Protein AF-A0A3L8D3J2-F1 (afdb_monomer_lite)

pLDDT: mean 70.6, std 18.74, range [39.0, 93.62]

Secondary structure (DSSP, 8-state):
-PPP-------------------------PPPTT-STT-EEEEHHHHHHHHT-------SS--TTTSPPEEEEEETTEEEEEEEEEETTEEEEEEEEEEEE--GGGGGGEEEEEEEEEEE-SS-EEEEEE--TT------------

Foldseek 3Di:
DDDDDDDDDDDDDPPPPPDPPPPVPPVPPPPPPQLDQFWKKFQLVLVVQLVPDDPPPDDDDPPLSNPTWMWGRNDDWKTWTWGWDDDPNATKTKTDPDIDTDDPVCCVSIDTWDWAWPDDDPVMTIIHTPDDVPPPDDPPPDDDDD

Radius of gyration: 27.41 Å; chains: 1; bounding box: 62×74×66 Å

Organism: Ooceraea biroi (NCBI:txid2015173)

Sequence (146 aa):
MKKIKDYSDEDDYEVDDPEEVERDEEEWTPPEAGTESGSFVLAKADLVSSKNKTPSKGKSDVEASSYPTLWRIDGKALLQKFLPFEKDGKVLYKSTTTYSGWQLSNKDNYLAVQVTFKVQSRQETIVELHFDPTQQQEVVKEEKED

Structure (mmCIF, N/CA/C/O backbone):
data_AF-A0A3L8D3J2-F1
#
_entry.id   AF-A0A3L8D3J2-F1
#
loop_
_atom_site.group_PDB
_atom_site.id
_atom_site.type_symbol
_atom_site.label_atom_id
_atom_site.label_alt_id
_atom_site.label_comp_id
_atom_site.label_asym_id
_atom_site.label_entity_id
_atom_site.label_seq_id
_atom_site.pdbx_PDB_ins_code
_atom_site.Cartn_x
_atom_site.Cartn_y
_atom_site.Cartn_z
_atom_site.occupancy
_atom_site.B_iso_or_equiv
_atom_site.auth_seq_id
_atom_site.auth_comp_id
_atom_site.auth_asym_id
_atom_site.auth_atom_id
_atom_site.pdbx_PDB_model_num
ATOM 1 N N . MET A 1 1 ? 47.354 52.948 -31.923 1.00 45.44 1 MET A N 1
ATOM 2 C CA . MET A 1 1 ? 46.048 52.347 -32.271 1.00 45.44 1 MET A CA 1
ATOM 3 C C . MET A 1 1 ? 46.211 51.721 -33.651 1.00 45.44 1 MET A C 1
ATOM 5 O O . MET A 1 1 ? 46.441 52.460 -34.600 1.00 45.44 1 MET A O 1
ATOM 9 N N . LYS A 1 2 ? 46.298 50.387 -33.746 1.00 47.22 2 LYS A N 1
ATOM 10 C CA . LYS A 1 2 ? 46.600 49.666 -34.998 1.00 47.22 2 LYS A CA 1
ATOM 11 C C . LYS A 1 2 ? 45.317 49.098 -35.615 1.00 47.22 2 LYS A C 1
ATOM 13 O O . LYS A 1 2 ? 44.369 48.786 -34.909 1.00 47.22 2 LYS A O 1
ATOM 18 N N . LYS A 1 3 ? 45.344 49.100 -36.945 1.00 46.84 3 LYS A N 1
ATOM 19 C CA . LYS A 1 3 ? 44.284 48.999 -37.954 1.00 46.84 3 LYS A CA 1
ATOM 20 C C . LYS A 1 3 ? 43.576 47.632 -37.966 1.00 46.84 3 LYS A C 1
ATOM 22 O O . LYS A 1 3 ? 44.235 46.613 -37.799 1.00 46.84 3 LYS A O 1
ATOM 27 N N . ILE A 1 4 ? 42.272 47.667 -38.249 1.00 55.88 4 ILE A N 1
ATOM 28 C CA . ILE A 1 4 ? 41.426 46.552 -38.709 1.00 55.88 4 ILE A CA 1
ATOM 29 C C . ILE A 1 4 ? 42.077 45.820 -39.892 1.00 55.88 4 ILE A C 1
ATOM 31 O O . ILE A 1 4 ? 42.654 46.475 -40.769 1.00 55.88 4 ILE A O 1
ATOM 35 N N . LYS A 1 5 ? 41.964 44.488 -39.917 1.00 51.16 5 LYS A N 1
ATOM 36 C CA . LYS A 1 5 ? 42.222 43.678 -41.106 1.00 51.16 5 LYS A CA 1
ATOM 37 C C . LYS A 1 5 ? 41.258 42.494 -41.162 1.00 51.16 5 LYS A C 1
ATOM 39 O O . LYS A 1 5 ? 41.048 41.832 -40.151 1.00 51.16 5 LYS A O 1
ATOM 44 N N . ASP A 1 6 ? 40.667 42.381 -42.344 1.00 52.34 6 ASP A N 1
ATOM 45 C CA . ASP A 1 6 ? 39.618 41.497 -42.837 1.00 52.34 6 ASP A CA 1
ATOM 46 C C . ASP A 1 6 ? 39.616 40.056 -42.325 1.00 52.34 6 ASP A C 1
ATOM 48 O O . ASP A 1 6 ? 40.652 39.405 -42.206 1.00 52.34 6 ASP A O 1
ATOM 52 N N . TYR A 1 7 ? 38.382 39.588 -42.125 1.00 51.00 7 TYR A N 1
ATOM 53 C CA . TYR A 1 7 ? 37.960 38.194 -42.141 1.00 51.00 7 TYR A CA 1
ATOM 54 C C . TYR A 1 7 ? 38.245 37.597 -43.530 1.00 51.00 7 TYR A C 1
ATOM 56 O O . TYR A 1 7 ? 37.646 38.034 -44.512 1.00 51.00 7 TYR A O 1
ATOM 64 N N . SER A 1 8 ? 39.134 36.607 -43.602 1.00 54.12 8 SER A N 1
ATOM 65 C CA . SER A 1 8 ? 39.196 35.664 -44.722 1.00 54.12 8 SER A CA 1
ATOM 66 C C . SER A 1 8 ? 38.513 34.374 -44.281 1.00 54.12 8 SER A C 1
ATOM 68 O O . SER A 1 8 ? 38.950 33.732 -43.332 1.00 54.12 8 SER A O 1
ATOM 70 N N . ASP A 1 9 ? 37.407 34.099 -44.962 1.00 55.78 9 ASP A N 1
ATOM 71 C CA . ASP A 1 9 ? 36.592 32.888 -44.983 1.00 55.78 9 ASP A CA 1
ATOM 72 C C . ASP A 1 9 ? 37.365 31.776 -45.701 1.00 55.78 9 ASP A C 1
ATOM 74 O O . ASP A 1 9 ? 37.483 31.832 -46.918 1.00 55.78 9 ASP A O 1
ATOM 78 N N . GLU A 1 10 ? 37.946 30.834 -44.955 1.00 55.84 10 GLU A N 1
ATOM 79 C CA . GLU A 1 10 ? 38.426 29.535 -45.454 1.00 55.84 10 GLU A CA 1
ATOM 80 C C . GLU A 1 10 ? 38.427 28.541 -44.279 1.00 55.84 10 GLU A C 1
ATOM 82 O O . GLU A 1 10 ? 39.477 28.223 -43.727 1.00 55.84 10 GLU A O 1
ATOM 87 N N . ASP A 1 11 ? 37.247 28.074 -43.868 1.00 47.59 11 ASP A N 1
ATOM 88 C CA . ASP A 1 11 ? 37.129 26.871 -43.039 1.00 47.59 11 ASP A CA 1
ATOM 89 C C . ASP A 1 11 ? 36.419 25.798 -43.871 1.00 47.59 11 ASP A C 1
ATOM 91 O O . ASP A 1 11 ? 35.199 25.787 -44.034 1.00 47.59 11 ASP A O 1
ATOM 95 N N . ASP A 1 12 ? 37.254 24.947 -44.457 1.00 52.97 12 ASP A N 1
ATOM 96 C CA . ASP A 1 12 ? 36.942 23.681 -45.107 1.00 52.97 12 ASP A CA 1
ATOM 97 C C . ASP A 1 12 ? 36.260 22.757 -44.084 1.00 52.97 12 ASP A C 1
ATOM 99 O O . ASP A 1 12 ? 36.894 22.205 -43.185 1.00 52.97 12 ASP A O 1
ATOM 103 N N . TYR A 1 13 ? 34.934 22.656 -44.155 1.00 49.19 13 TYR A N 1
ATOM 104 C CA . TYR A 1 13 ? 34.170 21.708 -43.351 1.00 49.19 13 TYR A CA 1
ATOM 105 C C . TYR A 1 13 ? 34.235 20.334 -44.019 1.00 49.19 13 TYR A C 1
ATOM 107 O O . TYR A 1 13 ? 33.361 19.970 -44.810 1.00 49.19 13 TYR A O 1
ATOM 115 N N . GLU A 1 14 ? 35.257 19.550 -43.669 1.00 56.81 14 GLU A N 1
ATOM 116 C CA . GLU A 1 14 ? 35.135 18.094 -43.716 1.00 56.81 14 GLU A CA 1
ATOM 117 C C . GLU A 1 14 ? 33.931 17.710 -42.843 1.00 56.81 14 GLU A C 1
ATOM 119 O O . GLU A 1 14 ? 33.949 17.827 -41.616 1.00 56.81 14 GLU A O 1
ATOM 124 N N . VAL A 1 15 ? 32.839 17.309 -43.498 1.00 54.72 15 VAL A N 1
ATOM 125 C CA . VAL A 1 15 ? 31.734 16.605 -42.850 1.00 54.72 15 VAL A CA 1
ATOM 126 C C . VAL A 1 15 ? 32.283 15.235 -42.475 1.00 54.72 15 VAL A C 1
ATOM 128 O O . VAL A 1 15 ? 32.277 14.314 -43.289 1.00 54.72 15 VAL A O 1
ATOM 131 N N . ASP A 1 16 ? 32.817 15.146 -41.260 1.00 53.41 16 ASP A N 1
ATOM 132 C CA . ASP A 1 16 ? 33.047 13.884 -40.571 1.00 53.41 16 ASP A CA 1
ATOM 133 C C . ASP A 1 16 ? 31.686 13.178 -40.518 1.00 53.41 16 ASP A C 1
ATOM 135 O O . ASP A 1 16 ? 30.737 13.674 -39.902 1.00 53.41 16 ASP A O 1
ATOM 139 N N . ASP A 1 17 ? 31.568 12.108 -41.305 1.00 55.75 17 ASP A N 1
ATOM 140 C CA . ASP A 1 17 ? 30.437 11.189 -41.320 1.00 55.75 17 ASP A CA 1
ATOM 141 C C . ASP A 1 17 ? 30.132 10.829 -39.864 1.00 55.75 17 ASP A C 1
ATOM 143 O O . ASP A 1 17 ? 30.979 10.206 -39.216 1.00 55.75 17 ASP A O 1
ATOM 147 N N . PRO A 1 18 ? 29.001 11.277 -39.284 1.00 55.09 18 PRO A N 1
ATOM 148 C CA . PRO A 1 18 ? 28.685 10.869 -37.937 1.00 55.09 18 PRO A CA 1
ATOM 149 C C . PRO A 1 18 ? 28.411 9.374 -38.022 1.00 55.09 18 PRO A C 1
ATOM 151 O O . PRO A 1 18 ? 27.348 8.991 -38.514 1.00 55.09 18 PRO A O 1
ATOM 154 N N . GLU A 1 19 ? 29.382 8.564 -37.570 1.00 51.00 19 GLU A N 1
ATOM 155 C CA . GLU A 1 19 ? 29.204 7.135 -37.312 1.00 51.00 19 GLU A CA 1
ATOM 156 C C . GLU A 1 19 ? 27.793 6.966 -36.771 1.00 51.00 19 GLU A C 1
ATOM 158 O O . GLU A 1 19 ? 27.431 7.639 -35.796 1.00 51.00 19 GLU A O 1
ATOM 163 N N . GLU A 1 20 ? 26.993 6.150 -37.464 1.00 54.12 20 GLU A N 1
ATOM 164 C CA . GLU A 1 20 ? 25.649 5.793 -37.046 1.00 54.12 20 GLU A CA 1
ATOM 165 C C . GLU A 1 20 ? 25.713 5.450 -35.564 1.00 54.12 20 GLU A C 1
ATOM 167 O O . GLU A 1 20 ? 26.156 4.374 -35.161 1.00 54.12 20 GLU A O 1
ATOM 172 N N . VAL A 1 21 ? 25.296 6.403 -34.732 1.00 51.41 21 VAL A N 1
ATOM 173 C CA . VAL A 1 21 ? 24.921 6.106 -33.371 1.00 51.41 21 VAL A CA 1
ATOM 174 C C . VAL A 1 21 ? 23.749 5.164 -33.555 1.00 51.41 21 VAL A C 1
ATOM 176 O O . VAL A 1 21 ? 22.644 5.605 -33.880 1.00 51.41 21 VAL A O 1
ATOM 179 N N . GLU A 1 22 ? 24.019 3.860 -33.445 1.00 51.53 22 GLU A N 1
ATOM 180 C CA . GLU A 1 22 ? 23.021 2.845 -33.154 1.00 51.53 22 GLU A CA 1
ATOM 181 C C . GLU A 1 22 ? 22.368 3.320 -31.865 1.00 51.53 22 GLU A C 1
ATOM 183 O O . GLU A 1 22 ? 22.798 3.036 -30.752 1.00 51.53 22 GLU A O 1
ATOM 188 N N . ARG A 1 23 ? 21.391 4.205 -32.042 1.00 48.34 23 ARG A N 1
ATOM 189 C CA . ARG A 1 23 ? 20.478 4.652 -31.025 1.00 48.34 23 ARG A CA 1
ATOM 190 C C . ARG A 1 23 ? 19.826 3.357 -30.628 1.00 48.34 23 ARG A C 1
ATOM 192 O O . ARG A 1 23 ? 18.984 2.879 -31.383 1.00 48.34 23 ARG A O 1
ATOM 199 N N . ASP A 1 24 ? 20.267 2.795 -29.508 1.00 53.84 24 ASP A N 1
ATOM 200 C CA . ASP A 1 24 ? 19.554 1.738 -28.829 1.00 53.84 24 ASP A CA 1
ATOM 201 C C . ASP A 1 24 ? 18.102 2.201 -28.819 1.00 53.84 24 ASP A C 1
ATOM 203 O O . ASP A 1 24 ? 17.736 3.177 -28.151 1.00 53.84 24 ASP A O 1
ATOM 207 N N . GLU A 1 25 ? 17.300 1.606 -29.698 1.00 53.81 25 GLU A N 1
ATOM 208 C CA . GLU A 1 25 ? 15.871 1.780 -29.701 1.00 53.81 25 GLU A CA 1
ATOM 209 C C . GLU A 1 25 ? 15.468 1.116 -28.393 1.00 53.81 25 GLU A C 1
ATOM 211 O O . GLU A 1 25 ? 15.227 -0.088 -28.346 1.00 53.81 25 GLU A O 1
ATOM 216 N N . GLU A 1 26 ? 15.521 1.873 -27.289 1.00 56.25 26 GLU A N 1
ATOM 217 C CA . GLU A 1 26 ? 14.847 1.532 -26.048 1.00 56.25 26 GLU A CA 1
ATOM 218 C C . GLU A 1 26 ? 13.384 1.421 -26.450 1.00 56.25 26 GLU A C 1
ATOM 220 O O . GLU A 1 26 ? 12.636 2.402 -26.468 1.00 56.25 26 GLU A O 1
ATOM 225 N N . GLU A 1 27 ? 13.037 0.211 -26.888 1.00 51.41 27 GLU A N 1
ATOM 226 C CA . GLU A 1 27 ? 11.717 -0.254 -27.225 1.00 51.41 27 GLU A CA 1
ATOM 227 C C . GLU A 1 27 ? 10.868 0.158 -26.040 1.00 51.41 27 GLU A C 1
ATOM 229 O O . GLU A 1 27 ? 10.979 -0.396 -24.943 1.00 51.41 27 GLU A O 1
ATOM 234 N N . TRP A 1 28 ? 10.115 1.243 -26.223 1.00 59.50 28 TRP A N 1
ATOM 235 C CA . TRP A 1 28 ? 9.250 1.775 -25.195 1.00 59.50 28 TRP A CA 1
ATOM 236 C C . TRP A 1 28 ? 8.122 0.766 -25.046 1.00 59.50 28 TRP A C 1
ATOM 238 O O . TRP A 1 28 ? 7.057 0.890 -25.648 1.00 59.50 28 TRP A O 1
ATOM 248 N N . THR A 1 29 ? 8.383 -0.300 -24.294 1.00 50.22 29 THR A N 1
ATOM 249 C CA . THR A 1 29 ? 7.361 -1.245 -23.894 1.00 50.22 29 THR A CA 1
ATOM 250 C C . THR A 1 29 ? 6.434 -0.447 -22.991 1.00 50.22 29 THR A C 1
ATOM 252 O O . THR A 1 29 ? 6.898 0.034 -21.945 1.00 50.22 29 THR A O 1
ATOM 255 N N . PRO A 1 30 ? 5.165 -0.234 -23.378 1.00 51.66 30 PRO A N 1
ATOM 256 C CA . PRO A 1 30 ? 4.238 0.495 -22.535 1.00 51.66 30 PRO A CA 1
ATOM 257 C C . PRO A 1 30 ? 4.248 -0.170 -21.155 1.00 51.66 30 PRO A C 1
ATOM 259 O O . PRO A 1 30 ? 4.179 -1.403 -21.084 1.00 51.66 30 PRO A O 1
ATOM 262 N N . PRO A 1 31 ? 4.396 0.604 -20.064 1.00 54.12 31 PRO A N 1
ATOM 263 C CA . PRO A 1 31 ? 4.393 0.030 -18.732 1.00 54.12 31 PRO A CA 1
ATOM 264 C C . PRO A 1 31 ? 3.092 -0.749 -18.587 1.00 54.12 31 PRO A C 1
ATOM 266 O O . PRO A 1 31 ? 2.012 -0.189 -18.775 1.00 54.12 31 PRO A O 1
ATOM 269 N N . GLU A 1 32 ? 3.189 -2.053 -18.320 1.00 56.50 32 GLU A N 1
ATOM 270 C CA . GLU A 1 32 ? 1.994 -2.862 -18.126 1.00 56.50 32 GLU A CA 1
ATOM 271 C C . GLU A 1 32 ? 1.118 -2.193 -17.059 1.00 56.50 32 GLU A C 1
ATOM 273 O O . GLU A 1 32 ? 1.555 -1.994 -15.913 1.00 56.50 32 GLU A O 1
ATOM 278 N N . ALA A 1 33 ? -0.107 -1.847 -17.462 1.00 56.62 33 ALA A N 1
ATOM 279 C CA . ALA A 1 33 ? -1.090 -1.180 -16.624 1.00 56.62 33 ALA A CA 1
ATOM 280 C C . ALA A 1 33 ? -1.216 -1.914 -15.278 1.00 56.62 33 ALA A C 1
ATOM 282 O O . ALA A 1 33 ? -1.35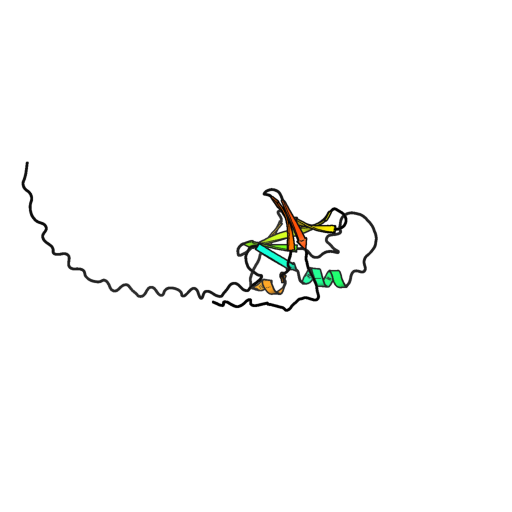8 -3.139 -15.230 1.00 56.62 33 ALA A O 1
ATOM 283 N N . GLY A 1 34 ? -1.099 -1.174 -14.173 1.00 60.84 34 GLY A N 1
ATOM 284 C CA . GLY A 1 34 ? -1.158 -1.731 -12.815 1.00 60.84 34 GLY A CA 1
ATOM 285 C C . GLY A 1 34 ? 0.180 -2.176 -12.214 1.00 60.84 34 GLY A C 1
ATOM 286 O O . GLY A 1 34 ? 0.196 -2.710 -11.105 1.00 60.84 34 GLY A O 1
ATOM 287 N N . THR A 1 35 ? 1.306 -1.944 -12.901 1.00 66.19 35 THR A N 1
ATOM 288 C CA . THR A 1 35 ? 2.663 -2.097 -12.324 1.00 66.19 35 THR A CA 1
ATOM 289 C C . THR A 1 35 ? 3.511 -0.838 -12.336 1.00 66.19 35 THR A C 1
ATOM 291 O O . THR A 1 35 ? 4.715 -0.862 -12.084 1.00 66.19 35 THR A O 1
ATOM 294 N N . GLU A 1 36 ? 2.851 0.282 -12.576 1.00 77.94 36 GLU A N 1
ATOM 295 C CA . GLU A 1 36 ? 3.425 1.606 -12.442 1.00 77.94 36 GLU A CA 1
ATOM 296 C C . GLU A 1 36 ? 3.679 1.979 -10.976 1.00 77.94 36 GLU A C 1
ATOM 298 O O . GLU A 1 36 ? 2.982 1.551 -10.048 1.00 77.94 36 GLU A O 1
ATOM 303 N N . SER A 1 37 ? 4.691 2.824 -10.780 1.00 81.81 37 SER A N 1
ATOM 304 C CA . SER A 1 37 ? 4.986 3.433 -9.488 1.00 81.81 37 SER A CA 1
ATOM 305 C C . SER A 1 37 ? 3.751 4.154 -8.948 1.00 81.81 37 SER A C 1
ATOM 307 O O . SER A 1 37 ? 3.170 4.999 -9.617 1.00 81.81 37 SER A O 1
ATOM 309 N N . GLY A 1 38 ? 3.365 3.841 -7.717 1.00 85.62 38 GLY A N 1
ATOM 310 C CA . GLY A 1 38 ? 2.152 4.320 -7.063 1.00 85.62 38 GLY A CA 1
ATOM 311 C C . GLY A 1 38 ? 1.036 3.279 -6.993 1.00 85.62 38 GLY A C 1
ATOM 312 O O . GLY A 1 38 ? 0.154 3.434 -6.148 1.00 85.62 38 GLY A O 1
ATOM 313 N N . SER A 1 39 ? 1.101 2.209 -7.792 1.00 89.44 39 SER A N 1
ATOM 314 C CA . SER A 1 39 ? 0.120 1.118 -7.752 1.00 89.44 39 SER A CA 1
ATOM 315 C C . SER A 1 39 ? 0.232 0.283 -6.481 1.00 89.44 39 SER A C 1
ATOM 317 O O . SER A 1 39 ? 1.304 0.160 -5.879 1.00 89.44 39 SER A O 1
ATOM 319 N N . PHE A 1 40 ? -0.886 -0.321 -6.086 1.00 91.00 40 PHE A N 1
ATOM 320 C CA . PHE A 1 40 ? -0.965 -1.209 -4.934 1.00 91.00 40 PHE A CA 1
ATOM 321 C C . PHE A 1 40 ? -1.170 -2.645 -5.384 1.00 91.00 40 PHE A C 1
ATOM 323 O O . PHE A 1 40 ? -1.903 -2.918 -6.333 1.00 91.00 40 PHE A O 1
ATOM 330 N N . VAL A 1 41 ? -0.525 -3.569 -4.682 1.00 90.50 41 VAL A N 1
ATOM 331 C CA . VAL A 1 41 ? -0.570 -4.992 -4.981 1.00 90.50 41 VAL A CA 1
ATOM 332 C C . VAL A 1 41 ? -0.699 -5.829 -3.708 1.00 90.50 41 VAL A C 1
ATOM 334 O O . VAL A 1 41 ? -0.193 -5.464 -2.646 1.00 90.50 41 VAL A O 1
ATOM 337 N N . LEU A 1 42 ? -1.358 -6.978 -3.813 1.00 89.94 42 LEU A N 1
ATOM 338 C CA . LEU A 1 42 ? -1.407 -8.014 -2.780 1.00 89.94 42 LEU A CA 1
ATOM 339 C C . LEU A 1 42 ? -0.542 -9.197 -3.193 1.00 89.94 42 LEU A C 1
ATOM 341 O O . LEU A 1 42 ? -0.528 -9.570 -4.364 1.00 89.94 42 LEU A O 1
ATOM 345 N N . ALA A 1 43 ? 0.132 -9.837 -2.241 1.00 87.62 43 ALA A N 1
ATOM 346 C CA . ALA A 1 43 ? 0.784 -11.110 -2.517 1.00 87.62 43 ALA A CA 1
ATOM 347 C C . ALA A 1 43 ? -0.279 -12.209 -2.691 1.00 87.62 43 ALA A C 1
ATOM 349 O O . ALA A 1 43 ? -1.086 -12.457 -1.790 1.00 87.62 43 ALA A O 1
ATOM 350 N N . LYS A 1 44 ? -0.267 -12.914 -3.829 1.00 84.50 44 LYS A N 1
ATOM 351 C CA . LYS A 1 44 ? -1.182 -14.040 -4.089 1.00 84.50 44 LYS A CA 1
ATOM 352 C C . LYS A 1 44 ? -1.040 -15.137 -3.020 1.00 84.50 44 LYS A C 1
ATOM 354 O O . LYS A 1 44 ? -2.034 -15.753 -2.648 1.00 84.50 44 LYS A O 1
ATOM 359 N N . ALA A 1 45 ? 0.160 -15.329 -2.466 1.00 82.00 45 ALA A N 1
ATOM 360 C CA . ALA A 1 45 ? 0.420 -16.280 -1.380 1.00 82.00 45 ALA A CA 1
ATOM 361 C C . ALA A 1 45 ? -0.385 -15.988 -0.094 1.00 82.00 45 ALA A C 1
ATOM 363 O O . ALA A 1 45 ? -0.876 -16.917 0.554 1.00 82.00 45 ALA A O 1
ATOM 364 N N . ASP A 1 46 ? -0.574 -14.708 0.250 1.00 77.75 46 ASP A N 1
ATOM 365 C CA . ASP A 1 46 ? -1.374 -14.303 1.413 1.00 77.75 46 ASP A CA 1
ATOM 366 C C . ASP A 1 46 ? -2.875 -14.556 1.173 1.00 77.75 46 ASP A C 1
ATOM 368 O O . ASP A 1 46 ? -3.585 -15.042 2.052 1.00 77.75 46 ASP A O 1
ATOM 372 N N . LEU A 1 47 ? -3.357 -14.316 -0.052 1.00 75.50 47 LEU A N 1
ATOM 373 C CA . LEU A 1 47 ? -4.760 -14.530 -0.437 1.00 75.50 47 LEU A CA 1
ATOM 374 C C . LEU A 1 47 ? -5.191 -16.005 -0.359 1.00 75.50 47 LEU A C 1
ATOM 376 O O . LEU A 1 47 ? -6.329 -16.301 0.012 1.00 75.50 47 LEU A O 1
ATOM 380 N N . VAL A 1 48 ? -4.295 -16.937 -0.698 1.00 66.31 48 VAL A N 1
ATOM 381 C CA . VAL A 1 48 ? -4.563 -18.384 -0.601 1.00 66.31 48 VAL A CA 1
ATOM 382 C C . VAL A 1 48 ? -4.670 -18.824 0.861 1.00 66.31 48 VAL A C 1
ATOM 384 O O . VAL A 1 48 ? -5.522 -19.647 1.195 1.00 66.31 48 VAL A O 1
ATOM 387 N N . SER A 1 49 ? -3.865 -18.233 1.747 1.00 59.78 49 SER A N 1
ATOM 388 C CA . SER A 1 49 ? -3.891 -18.540 3.181 1.00 59.78 49 SER A CA 1
ATOM 389 C C . SER A 1 49 ? -5.176 -18.045 3.856 1.00 59.78 49 SER A C 1
ATOM 391 O O . SER A 1 49 ? -5.754 -18.764 4.675 1.00 59.78 49 SER A O 1
ATOM 393 N N . SER A 1 50 ? -5.687 -16.871 3.465 1.00 54.84 50 SER A N 1
ATOM 394 C CA . SER A 1 50 ? -6.933 -16.315 4.016 1.00 54.84 50 SER A CA 1
ATOM 395 C C . SER A 1 50 ? -8.194 -17.109 3.642 1.00 54.84 50 SER A C 1
ATOM 397 O O . SER A 1 50 ? -9.140 -17.125 4.425 1.00 54.84 50 SER A O 1
ATOM 399 N N . LYS A 1 51 ? -8.239 -17.814 2.497 1.00 55.91 51 LYS A N 1
ATOM 400 C CA . LYS A 1 51 ? -9.421 -18.618 2.096 1.00 55.91 51 LYS A CA 1
ATOM 401 C C . LYS A 1 51 ? -9.687 -19.822 3.003 1.00 55.91 51 LYS A C 1
ATOM 403 O O . LYS A 1 51 ? -10.830 -20.261 3.103 1.00 55.91 51 LYS A O 1
ATOM 408 N N . ASN A 1 52 ? -8.659 -20.336 3.675 1.00 53.59 52 ASN A N 1
ATOM 409 C CA . ASN A 1 52 ? -8.767 -21.540 4.499 1.00 53.59 52 ASN A CA 1
ATOM 410 C C . ASN A 1 52 ? -8.963 -21.241 5.998 1.00 53.59 52 ASN A C 1
ATOM 412 O O . ASN A 1 52 ? -9.121 -22.177 6.783 1.00 53.59 52 ASN A O 1
ATOM 416 N N . LYS A 1 53 ? -8.964 -19.967 6.420 1.00 48.84 53 LYS A N 1
ATOM 417 C CA . LYS A 1 53 ? -9.072 -19.578 7.835 1.00 48.84 53 LYS A CA 1
ATOM 418 C C . LYS A 1 53 ? -10.495 -19.096 8.141 1.00 48.84 53 LYS A C 1
ATOM 420 O O . LYS A 1 53 ? -10.871 -17.968 7.843 1.00 48.84 53 LYS A O 1
ATOM 425 N N . THR A 1 54 ? -11.307 -19.964 8.744 1.00 45.56 54 THR A N 1
ATOM 426 C CA . THR A 1 54 ? -12.600 -19.583 9.339 1.00 45.56 54 THR A CA 1
ATOM 427 C C . THR A 1 54 ? -12.401 -18.450 10.357 1.00 45.56 54 THR A C 1
ATOM 429 O O . THR A 1 54 ? -11.438 -18.523 11.124 1.00 45.56 54 THR A O 1
ATOM 432 N N . PRO A 1 55 ? -13.277 -17.428 10.417 1.00 45.25 55 PRO A N 1
ATOM 433 C CA . PRO A 1 55 ? -13.102 -16.281 11.304 1.00 45.25 55 PRO A CA 1
ATOM 434 C C . PRO A 1 55 ? -13.230 -16.703 12.774 1.00 45.25 55 PRO A C 1
ATOM 436 O O . PRO A 1 55 ? -14.324 -16.803 13.332 1.00 45.25 55 PRO A O 1
ATOM 439 N N . SER A 1 56 ? -12.091 -16.957 13.414 1.00 39.97 56 SER A N 1
ATOM 440 C CA . SER A 1 56 ? -12.000 -17.205 14.849 1.00 39.97 56 SER A CA 1
ATOM 441 C C . SER A 1 56 ? -12.245 -15.892 15.588 1.00 39.97 56 SER A C 1
ATOM 443 O O . SER A 1 56 ? -11.366 -15.046 15.721 1.00 39.97 56 SER A O 1
ATOM 445 N N . LYS A 1 57 ? -13.479 -15.705 16.051 1.00 43.38 57 LYS A N 1
ATOM 446 C CA . LYS A 1 57 ? -13.912 -14.570 16.868 1.00 43.38 57 LYS A CA 1
ATOM 447 C C . LYS A 1 57 ? -13.152 -14.554 18.198 1.00 43.38 57 LYS A C 1
ATOM 449 O O . LYS A 1 57 ? -13.540 -15.247 19.135 1.00 43.38 57 LYS A O 1
ATOM 454 N N . GLY A 1 58 ? -12.093 -13.754 18.304 1.00 43.16 58 GLY A N 1
ATOM 455 C CA . GLY A 1 58 ? -11.431 -13.540 19.587 1.00 43.16 58 GLY A CA 1
ATOM 456 C C . GLY A 1 58 ? -10.135 -12.737 19.541 1.00 43.16 58 GLY A C 1
ATOM 457 O O . GLY A 1 58 ? -9.099 -13.290 19.209 1.00 43.16 58 GLY A O 1
ATOM 458 N N . LYS A 1 59 ? -10.227 -11.512 20.078 1.00 39.00 59 LYS A N 1
ATOM 459 C CA . LYS A 1 59 ? -9.163 -10.697 20.699 1.00 39.00 59 LYS A CA 1
ATOM 460 C C . LYS A 1 59 ? -8.255 -9.888 19.756 1.00 39.00 59 LYS A C 1
ATOM 462 O O . LYS A 1 59 ? -7.329 -10.415 19.171 1.00 39.00 59 LYS A O 1
ATOM 467 N N . SER A 1 60 ? -8.561 -8.584 19.722 1.00 47.53 60 SER A N 1
ATOM 468 C CA . SER A 1 60 ? -7.655 -7.423 19.836 1.00 47.53 60 SER A CA 1
ATOM 469 C C . SER A 1 60 ? -6.222 -7.558 19.307 1.00 47.53 60 SER A C 1
ATOM 471 O O . SER A 1 60 ? -5.447 -8.351 19.833 1.00 47.53 60 SER A O 1
ATOM 473 N N . ASP A 1 61 ? -5.871 -6.613 18.431 1.00 47.16 61 ASP A N 1
ATOM 474 C CA . ASP A 1 61 ? -4.788 -6.627 17.439 1.00 47.16 61 ASP A CA 1
ATOM 475 C C . ASP A 1 61 ? -5.277 -7.330 16.173 1.00 47.16 61 ASP A C 1
ATOM 477 O O . ASP A 1 61 ? -5.500 -8.537 16.163 1.00 47.16 61 ASP A O 1
ATOM 481 N N . VAL A 1 62 ? -5.587 -6.546 15.134 1.00 53.69 62 VAL A N 1
ATOM 482 C CA . VAL A 1 62 ? -5.978 -7.067 13.818 1.00 53.69 62 VAL A CA 1
ATOM 483 C C . VAL A 1 62 ? -4.846 -7.982 13.372 1.00 53.69 62 VAL A C 1
ATOM 485 O O . VAL A 1 62 ? -3.807 -7.511 12.922 1.00 53.69 62 VAL A O 1
ATOM 488 N N . GLU A 1 63 ? -5.012 -9.292 13.587 1.00 55.84 63 GLU A N 1
ATOM 489 C CA . GLU A 1 63 ? -3.994 -10.270 13.240 1.00 55.84 63 GLU A CA 1
ATOM 490 C C . GLU A 1 63 ? -3.688 -10.064 11.759 1.00 55.84 63 GLU A C 1
ATOM 492 O O . GLU A 1 63 ? -4.507 -10.389 10.893 1.00 55.84 63 GLU A O 1
ATOM 497 N N . ALA A 1 64 ? -2.488 -9.568 11.457 1.00 53.19 64 ALA A N 1
ATOM 498 C CA . ALA A 1 64 ? -1.967 -9.455 10.097 1.00 53.19 64 ALA A CA 1
ATOM 499 C C . ALA A 1 64 ? -1.985 -10.805 9.344 1.00 53.19 64 ALA A C 1
ATOM 501 O O . ALA A 1 64 ? -1.693 -10.856 8.163 1.00 53.19 64 ALA A O 1
ATOM 502 N N . SER A 1 65 ? -2.324 -11.903 10.030 1.00 56.44 65 SER A N 1
ATOM 503 C CA . SER A 1 65 ? -2.552 -13.236 9.473 1.00 56.44 65 SER A CA 1
ATOM 504 C C . SER A 1 65 ? -3.949 -13.477 8.886 1.00 56.44 65 SER A C 1
ATOM 506 O O . SER A 1 65 ? -4.133 -14.498 8.231 1.00 56.44 65 SER A O 1
ATOM 508 N N . SER A 1 66 ? -4.951 -12.632 9.152 1.00 69.25 66 SER A N 1
ATOM 509 C CA . SER A 1 66 ? -6.284 -12.774 8.530 1.00 69.25 66 SER A CA 1
ATOM 510 C C . SER A 1 66 ? -6.425 -11.927 7.266 1.00 69.25 66 SER A C 1
ATOM 512 O O . SER A 1 66 ? -7.124 -12.324 6.333 1.00 69.25 66 SER A O 1
ATOM 514 N N . TYR A 1 67 ? -5.734 -10.788 7.220 1.00 79.12 67 TYR A N 1
ATOM 515 C CA . TYR A 1 67 ? -5.763 -9.856 6.099 1.00 79.12 67 TYR A CA 1
ATOM 516 C C . TYR A 1 67 ? -4.467 -9.945 5.295 1.00 79.12 67 TYR A C 1
ATOM 518 O O . TYR A 1 67 ? -3.397 -10.003 5.897 1.00 79.12 67 TYR A O 1
ATOM 526 N N . PRO A 1 68 ? -4.538 -9.942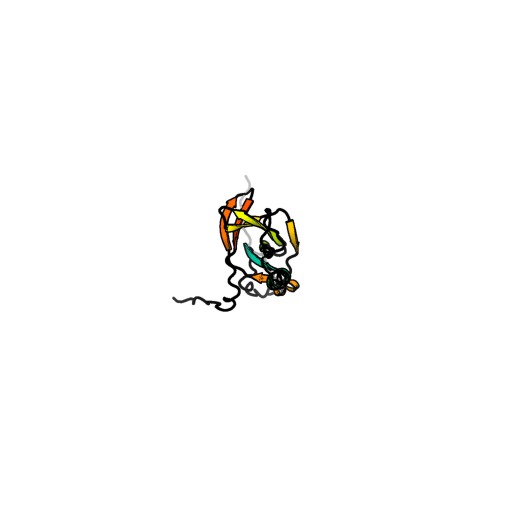 3.956 1.00 85.31 68 PRO A N 1
ATOM 527 C CA . PRO A 1 68 ? -3.347 -10.072 3.137 1.00 85.31 68 PRO A CA 1
ATOM 528 C C . PRO A 1 68 ? -2.431 -8.857 3.291 1.00 85.31 68 PRO A C 1
ATOM 530 O O . PRO A 1 68 ? -2.891 -7.735 3.507 1.00 85.31 68 PRO A O 1
ATOM 533 N N . THR A 1 69 ? -1.121 -9.064 3.144 1.00 88.25 69 THR A N 1
ATOM 534 C CA . THR A 1 69 ? -0.173 -7.949 3.183 1.00 88.25 69 THR A CA 1
ATOM 535 C C . THR A 1 69 ? -0.355 -7.080 1.942 1.00 88.25 69 THR A C 1
ATOM 537 O O . THR A 1 69 ? -0.222 -7.558 0.812 1.00 88.25 69 THR A O 1
ATOM 540 N N . LEU A 1 70 ? -0.615 -5.791 2.162 1.00 91.38 70 LEU A N 1
ATOM 541 C CA . LEU A 1 70 ? -0.692 -4.801 1.099 1.00 91.38 70 LEU A CA 1
ATOM 542 C C . LEU A 1 70 ? 0.691 -4.231 0.807 1.00 91.38 70 LEU A C 1
ATOM 544 O O . LEU A 1 70 ? 1.460 -3.913 1.714 1.00 91.38 70 LEU A O 1
ATOM 548 N N . TRP A 1 71 ? 0.996 -4.079 -0.471 1.00 92.75 71 TRP A N 1
ATOM 549 C CA . TRP A 1 71 ? 2.257 -3.539 -0.947 1.00 92.75 71 TRP A CA 1
ATOM 550 C C . TRP A 1 71 ? 1.993 -2.389 -1.909 1.00 92.75 71 TRP A C 1
ATOM 552 O O . TRP A 1 71 ? 1.067 -2.450 -2.709 1.00 92.75 71 TRP A O 1
ATOM 562 N N . ARG A 1 72 ? 2.809 -1.340 -1.845 1.00 92.44 72 ARG A N 1
ATOM 563 C CA . ARG A 1 72 ? 2.801 -0.227 -2.802 1.00 92.44 72 ARG A CA 1
ATOM 564 C C . ARG A 1 72 ? 4.076 -0.266 -3.626 1.00 92.44 72 ARG A C 1
ATOM 566 O O . ARG A 1 72 ? 5.154 -0.397 -3.056 1.00 92.44 72 ARG A O 1
ATOM 573 N N . ILE A 1 73 ? 3.973 -0.096 -4.934 1.00 91.44 73 ILE A N 1
ATOM 574 C CA . ILE A 1 73 ? 5.129 0.070 -5.816 1.00 91.44 73 ILE A CA 1
ATOM 575 C C . ILE A 1 73 ? 5.649 1.498 -5.604 1.00 91.44 73 ILE A C 1
ATOM 577 O O . ILE A 1 73 ? 5.022 2.450 -6.051 1.00 91.44 73 ILE A O 1
ATOM 581 N N . ASP A 1 74 ? 6.735 1.679 -4.850 1.00 85.50 74 ASP A N 1
ATOM 582 C CA . ASP A 1 74 ? 7.267 3.017 -4.498 1.00 85.50 74 ASP A CA 1
ATOM 583 C C . ASP A 1 74 ? 8.310 3.525 -5.519 1.00 85.50 74 ASP A C 1
ATOM 585 O O . ASP A 1 74 ? 8.737 4.674 -5.478 1.00 85.50 74 ASP A O 1
ATOM 589 N N . GLY A 1 75 ? 8.701 2.675 -6.474 1.00 78.38 75 GLY A N 1
ATOM 590 C CA . GLY A 1 75 ? 9.627 2.986 -7.561 1.00 78.38 75 GLY A CA 1
ATOM 591 C C . GLY A 1 75 ? 9.935 1.743 -8.400 1.00 78.38 75 GLY A C 1
ATOM 592 O O . GLY A 1 75 ? 9.309 0.701 -8.221 1.00 78.38 75 GLY A O 1
ATOM 593 N N . LYS A 1 76 ? 10.926 1.813 -9.301 1.00 72.94 76 LYS A N 1
ATOM 594 C CA . LYS A 1 76 ? 11.183 0.749 -10.300 1.00 72.94 76 LYS A CA 1
ATOM 595 C C . LYS A 1 76 ? 11.553 -0.625 -9.714 1.00 72.94 76 LYS A C 1
ATOM 597 O O . LYS A 1 76 ? 11.421 -1.619 -10.416 1.00 72.94 76 LYS A O 1
ATOM 602 N N . ALA A 1 77 ? 11.999 -0.697 -8.458 1.00 85.06 77 ALA A N 1
ATOM 603 C CA . ALA A 1 77 ? 12.502 -1.941 -7.866 1.00 85.06 77 ALA A CA 1
ATOM 604 C C . ALA A 1 77 ? 12.097 -2.166 -6.398 1.00 85.06 77 ALA A C 1
ATOM 606 O O . ALA A 1 77 ? 12.664 -3.038 -5.740 1.00 85.06 77 ALA A O 1
ATOM 607 N N . LEU A 1 78 ? 11.129 -1.407 -5.863 1.00 91.44 78 LEU A N 1
ATOM 608 C CA . LEU A 1 78 ? 10.753 -1.495 -4.449 1.00 91.44 78 LEU A CA 1
ATOM 609 C C . LEU A 1 78 ? 9.244 -1.598 -4.230 1.00 91.44 78 LEU A C 1
ATOM 611 O O . LEU A 1 78 ? 8.456 -0.807 -4.750 1.00 91.44 78 LEU A O 1
ATOM 615 N N . LEU A 1 79 ? 8.879 -2.538 -3.365 1.00 93.06 79 LEU A N 1
ATOM 616 C CA . LEU A 1 79 ? 7.573 -2.644 -2.738 1.00 93.06 79 LEU A CA 1
ATOM 617 C C . LEU A 1 79 ? 7.654 -2.101 -1.312 1.00 93.06 79 LEU A C 1
ATOM 619 O O . LEU A 1 79 ? 8.386 -2.643 -0.487 1.00 93.06 79 LEU A O 1
ATOM 623 N N . GLN A 1 80 ? 6.876 -1.078 -0.990 1.00 93.31 80 GLN A N 1
ATOM 624 C CA . GLN A 1 80 ? 6.691 -0.612 0.379 1.00 93.31 80 GLN A CA 1
ATOM 625 C C . GLN A 1 80 ? 5.575 -1.413 1.053 1.00 93.31 80 GLN A C 1
ATOM 627 O O . GLN A 1 80 ? 4.475 -1.526 0.511 1.00 93.31 80 GLN A O 1
ATOM 632 N N . LYS A 1 81 ? 5.834 -1.949 2.246 1.00 92.88 81 LYS A N 1
ATOM 633 C CA . LYS A 1 81 ? 4.865 -2.752 2.999 1.00 92.88 81 LYS A CA 1
ATOM 634 C C . LYS A 1 81 ? 3.846 -1.871 3.711 1.00 92.88 81 LYS A C 1
ATOM 636 O O . LYS A 1 81 ? 4.211 -0.898 4.378 1.00 92.88 81 LYS A O 1
ATOM 641 N N . PHE A 1 82 ? 2.586 -2.273 3.648 1.00 92.81 82 PHE A N 1
ATOM 642 C CA . PHE A 1 82 ? 1.482 -1.699 4.399 1.00 92.81 82 PHE A CA 1
ATOM 643 C C . PHE A 1 82 ? 0.852 -2.771 5.292 1.00 92.81 82 PHE A C 1
ATOM 645 O O . PHE A 1 82 ? 0.553 -3.877 4.841 1.00 92.81 82 PHE A O 1
ATOM 652 N N . LEU A 1 83 ? 0.654 -2.445 6.569 1.00 90.44 83 LEU A N 1
ATOM 653 C CA . LEU A 1 83 ? 0.067 -3.361 7.547 1.00 90.44 83 LEU A CA 1
ATOM 654 C C . LEU A 1 83 ? -1.395 -3.007 7.836 1.00 90.44 83 LEU A C 1
ATOM 656 O O . LEU A 1 83 ? -1.703 -1.818 7.973 1.00 90.44 83 LEU A O 1
ATOM 660 N N . PRO A 1 84 ? -2.278 -4.014 7.942 1.00 90.12 84 PRO A N 1
ATOM 661 C CA . PRO A 1 84 ? -3.670 -3.806 8.299 1.00 90.12 84 PRO A CA 1
ATOM 662 C C . PRO A 1 84 ? -3.785 -3.351 9.759 1.00 90.12 84 PRO A C 1
ATOM 664 O O . PRO A 1 84 ? -3.053 -3.817 10.631 1.00 90.12 84 PRO A O 1
ATOM 667 N N . PHE A 1 85 ? -4.719 -2.451 10.033 1.00 87.06 85 PHE A N 1
ATOM 668 C CA . PHE A 1 85 ? -5.090 -2.016 11.373 1.00 87.06 85 PHE A CA 1
ATOM 669 C C . PHE A 1 85 ? -6.575 -1.647 11.406 1.00 87.06 85 PHE A C 1
ATOM 671 O O . PHE A 1 85 ? -7.145 -1.221 10.400 1.00 87.06 85 PHE A O 1
ATOM 678 N N . GLU A 1 86 ? -7.216 -1.815 12.561 1.00 86.94 86 GLU A N 1
ATOM 679 C CA . GLU A 1 86 ? -8.612 -1.414 12.739 1.00 86.94 86 GLU A CA 1
ATOM 680 C C . GLU A 1 86 ? -8.698 0.064 13.121 1.00 86.94 86 GLU A C 1
ATOM 682 O O . GLU A 1 86 ? -8.029 0.526 14.049 1.00 86.94 86 GLU A O 1
ATOM 687 N N . LYS A 1 87 ? -9.545 0.809 12.416 1.00 85.19 87 LYS A N 1
ATOM 688 C CA . LYS A 1 87 ? -9.876 2.197 12.721 1.00 85.19 87 LYS A CA 1
ATOM 689 C C . LYS A 1 87 ? -11.359 2.421 12.465 1.00 85.19 87 LYS A C 1
ATOM 691 O O . LYS A 1 87 ? -11.845 2.105 11.384 1.00 85.19 87 LYS A O 1
ATOM 696 N N . ASP A 1 88 ? -12.080 2.943 13.457 1.00 82.88 88 ASP A N 1
ATOM 697 C CA . ASP A 1 88 ? -13.519 3.232 13.342 1.00 82.88 88 ASP A CA 1
ATOM 698 C C . ASP A 1 88 ? -14.359 2.004 12.906 1.00 82.88 88 ASP A C 1
ATOM 700 O O . ASP A 1 88 ? -15.335 2.125 12.166 1.00 82.88 88 ASP A O 1
ATOM 704 N N . GLY A 1 89 ? -13.957 0.794 13.325 1.00 82.00 89 GLY A N 1
ATOM 705 C CA . GLY A 1 89 ? -14.615 -0.464 12.944 1.00 82.00 89 GLY A CA 1
ATOM 706 C C . GLY A 1 89 ? -14.377 -0.906 11.493 1.00 82.00 89 GLY A C 1
ATOM 707 O O . GLY A 1 89 ? -15.058 -1.810 11.010 1.00 82.00 89 GLY A O 1
ATOM 708 N N . LYS A 1 90 ? -13.431 -0.279 10.784 1.00 84.88 90 LYS A N 1
ATOM 709 C CA . LYS A 1 90 ? -12.988 -0.654 9.435 1.00 84.88 90 LYS A CA 1
ATOM 710 C C . LYS A 1 90 ? -11.523 -1.063 9.445 1.00 84.88 90 LYS A C 1
ATOM 712 O O . LYS A 1 90 ? -10.734 -0.546 10.232 1.00 84.88 90 LYS A O 1
ATOM 717 N N . VAL A 1 91 ? -11.144 -1.952 8.531 1.00 86.69 91 VAL A N 1
ATOM 718 C CA . VAL A 1 91 ? -9.738 -2.323 8.336 1.00 86.69 91 VAL A CA 1
ATOM 719 C C . VAL A 1 91 ? -9.112 -1.404 7.302 1.00 86.69 91 VAL A C 1
ATOM 721 O O . VAL A 1 91 ? -9.522 -1.367 6.144 1.00 86.69 91 VAL A O 1
ATOM 724 N N . LEU A 1 92 ? -8.113 -0.654 7.747 1.00 90.88 92 LEU A N 1
ATOM 725 C CA . LEU A 1 92 ? -7.291 0.220 6.927 1.00 90.88 92 LEU A CA 1
ATOM 726 C C . LEU A 1 92 ? -5.859 -0.301 6.917 1.00 90.88 92 LEU A C 1
ATOM 728 O O . LEU A 1 92 ? -5.480 -1.137 7.728 1.00 90.88 92 LEU A O 1
ATOM 732 N N . TYR A 1 93 ? -5.045 0.211 6.009 1.00 92.38 93 TYR A N 1
ATOM 733 C CA . TYR A 1 93 ? -3.662 -0.198 5.830 1.00 92.38 93 TYR A CA 1
ATOM 734 C C . TYR A 1 93 ? -2.742 0.994 6.033 1.00 92.38 93 TYR A C 1
ATOM 736 O O . TYR A 1 93 ? -2.910 2.020 5.376 1.00 92.38 93 TYR A O 1
ATOM 744 N N . LYS A 1 94 ? -1.764 0.867 6.930 1.00 92.69 94 LYS A N 1
ATOM 745 C CA . LYS A 1 94 ? -0.786 1.916 7.243 1.00 92.69 94 LYS A CA 1
ATOM 746 C C . LYS A 1 94 ? 0.576 1.591 6.641 1.00 92.69 94 LYS A C 1
ATOM 748 O O . LYS A 1 94 ? 1.062 0.468 6.774 1.00 92.69 94 LYS A O 1
ATOM 753 N N . SER A 1 95 ? 1.202 2.588 6.020 1.00 92.44 95 SER A N 1
ATOM 754 C CA . SER A 1 95 ? 2.552 2.499 5.469 1.00 92.44 95 SER A CA 1
ATOM 755 C C . SER A 1 95 ? 3.564 2.173 6.557 1.00 92.44 95 SER A C 1
ATOM 757 O O . SER A 1 95 ? 3.555 2.787 7.627 1.00 92.44 95 SER A O 1
ATOM 759 N N . THR A 1 96 ? 4.488 1.278 6.248 1.00 91.25 96 THR A N 1
ATOM 760 C CA . THR A 1 96 ? 5.620 0.960 7.116 1.00 91.25 96 THR A CA 1
ATOM 761 C C . THR A 1 96 ? 6.932 1.416 6.480 1.00 91.25 96 THR A C 1
ATOM 763 O O . THR A 1 96 ? 6.981 1.799 5.309 1.00 91.25 96 THR A O 1
ATOM 766 N N . THR A 1 97 ? 8.013 1.358 7.255 1.00 89.38 97 THR A N 1
ATOM 767 C CA . THR A 1 97 ? 9.390 1.562 6.780 1.00 89.38 97 THR A CA 1
ATOM 768 C C . THR A 1 97 ? 10.019 0.274 6.235 1.00 89.38 97 THR A C 1
ATOM 770 O O . THR A 1 97 ? 11.222 0.223 5.994 1.00 89.38 97 THR A O 1
ATOM 773 N N . THR A 1 98 ? 9.230 -0.794 6.076 1.00 90.44 98 THR A N 1
ATOM 774 C CA . THR A 1 98 ? 9.687 -2.062 5.507 1.00 90.44 98 THR A CA 1
ATOM 775 C C . THR A 1 98 ? 9.510 -2.045 3.996 1.00 90.44 98 THR A C 1
ATOM 777 O O . THR A 1 98 ? 8.419 -1.768 3.495 1.00 90.44 98 THR A O 1
ATOM 780 N N . TYR A 1 99 ? 10.576 -2.403 3.288 1.00 92.00 99 TYR A N 1
ATOM 781 C CA . TYR A 1 99 ? 10.593 -2.510 1.837 1.00 92.00 99 TYR A CA 1
ATOM 782 C C . TYR A 1 99 ? 10.979 -3.927 1.406 1.00 92.00 99 TYR A C 1
ATOM 784 O O . TYR A 1 99 ? 11.682 -4.632 2.129 1.00 92.00 99 TYR A O 1
ATOM 792 N N . SER A 1 100 ? 10.514 -4.334 0.230 1.00 90.62 100 SER A N 1
ATOM 793 C CA . SER A 1 100 ? 10.873 -5.585 -0.439 1.00 90.62 100 SER A CA 1
ATOM 794 C C . SER A 1 100 ? 11.269 -5.315 -1.892 1.00 90.62 100 SER A C 1
ATOM 796 O O . SER A 1 100 ? 10.909 -4.280 -2.452 1.00 90.62 100 SER A O 1
ATOM 798 N N . GLY A 1 101 ? 12.004 -6.241 -2.507 1.00 90.38 101 GLY A N 1
ATOM 799 C CA . GLY A 1 101 ? 12.408 -6.140 -3.909 1.00 90.38 101 GLY A CA 1
ATOM 800 C C . GLY A 1 101 ? 11.235 -6.356 -4.868 1.00 90.38 101 GLY A C 1
ATOM 801 O O . GLY A 1 101 ? 10.564 -7.388 -4.818 1.00 90.38 101 GLY A O 1
ATOM 802 N N . TRP A 1 102 ? 11.015 -5.400 -5.767 1.00 87.81 102 TRP A N 1
ATOM 803 C CA . TRP A 1 102 ? 10.095 -5.524 -6.899 1.00 87.81 102 TRP A CA 1
ATOM 804 C C . TRP A 1 102 ? 10.871 -5.921 -8.154 1.00 87.81 102 TRP A C 1
ATOM 806 O O . TRP A 1 102 ? 11.873 -5.289 -8.486 1.00 87.81 102 TRP A O 1
ATOM 816 N N . GLN A 1 103 ? 10.417 -6.956 -8.857 1.00 85.25 103 GLN A N 1
ATOM 817 C CA . GLN A 1 103 ? 10.999 -7.383 -10.128 1.00 85.25 103 GLN A CA 1
ATOM 818 C C . GLN A 1 103 ? 9.876 -7.799 -11.073 1.00 85.25 103 GLN A C 1
ATOM 820 O O . GLN A 1 103 ? 8.929 -8.454 -10.643 1.00 85.25 103 GLN A O 1
ATOM 825 N N . LEU A 1 104 ? 10.012 -7.519 -12.372 1.00 80.75 104 LEU A N 1
ATOM 826 C CA . LEU A 1 104 ? 9.044 -7.990 -13.373 1.00 80.75 104 LEU A CA 1
ATOM 827 C C . LEU A 1 104 ? 8.856 -9.514 -13.313 1.00 80.75 104 LEU A C 1
ATOM 829 O O . LEU A 1 104 ? 7.737 -10.001 -13.411 1.00 80.75 104 LEU A O 1
ATOM 833 N N . SER A 1 105 ? 9.933 -10.261 -13.048 1.00 85.81 105 SER A N 1
ATOM 834 C CA . SER A 1 105 ? 9.892 -11.719 -12.889 1.00 85.81 105 SER A CA 1
ATOM 835 C C . SER A 1 105 ? 9.011 -12.187 -11.729 1.00 85.81 105 SER A C 1
ATOM 837 O O . SER A 1 105 ? 8.496 -13.299 -11.772 1.00 85.81 105 SER A O 1
ATOM 839 N N . ASN A 1 106 ? 8.842 -11.366 -10.685 1.00 85.12 106 ASN A N 1
ATOM 840 C CA . ASN A 1 106 ? 8.017 -11.707 -9.530 1.00 85.12 106 ASN A CA 1
ATOM 841 C C . ASN A 1 106 ? 6.621 -11.078 -9.570 1.00 85.12 106 ASN A C 1
ATOM 843 O O . ASN A 1 106 ? 5.800 -11.465 -8.741 1.00 85.12 106 ASN A O 1
ATOM 847 N N . LYS A 1 107 ? 6.334 -10.200 -10.543 1.00 83.50 107 LYS A N 1
ATOM 848 C CA . LYS A 1 107 ? 5.045 -9.521 -10.727 1.00 83.50 107 LYS A CA 1
ATOM 849 C C . LYS A 1 107 ? 3.865 -10.482 -10.684 1.00 83.50 107 LYS A C 1
ATOM 851 O O . LYS A 1 107 ? 2.868 -10.168 -10.045 1.00 83.50 107 LYS A O 1
ATOM 856 N N . ASP A 1 108 ? 3.974 -11.646 -11.326 1.00 85.94 108 ASP A N 1
ATOM 857 C CA . ASP A 1 108 ? 2.872 -12.613 -11.357 1.00 85.94 108 ASP A CA 1
ATOM 858 C C . ASP A 1 108 ? 2.553 -13.198 -9.971 1.00 85.94 108 ASP A C 1
ATOM 860 O O . ASP A 1 108 ? 1.449 -13.667 -9.734 1.00 85.94 108 ASP A O 1
ATOM 864 N N . ASN A 1 109 ? 3.445 -13.097 -8.987 1.00 88.00 109 ASN A N 1
ATOM 865 C CA . ASN A 1 109 ? 3.116 -13.474 -7.609 1.00 88.00 109 ASN A CA 1
ATOM 866 C C . ASN A 1 109 ? 2.240 -12.433 -6.901 1.00 88.00 109 ASN A C 1
ATOM 868 O O . ASN A 1 109 ? 1.773 -12.675 -5.785 1.00 88.00 109 ASN A O 1
ATOM 872 N N . TYR A 1 110 ? 2.015 -11.284 -7.535 1.00 88.38 110 TYR A N 1
ATOM 873 C CA . TYR A 1 110 ? 1.272 -10.164 -6.995 1.00 88.38 110 TYR A CA 1
ATOM 874 C C . TYR A 1 110 ? 0.005 -9.893 -7.802 1.00 88.38 110 TYR A C 1
ATOM 876 O O . TYR A 1 110 ? -0.136 -10.258 -8.968 1.00 88.38 110 TYR A O 1
ATOM 884 N N . LEU A 1 111 ? -0.958 -9.274 -7.137 1.00 87.19 111 LEU A N 1
ATOM 885 C CA . LEU A 1 111 ? -2.272 -8.978 -7.672 1.00 87.19 111 LEU A CA 1
ATOM 886 C C . LEU A 1 111 ? -2.526 -7.488 -7.499 1.00 87.19 111 LEU A C 1
ATOM 888 O O . LEU A 1 111 ? -2.565 -7.018 -6.365 1.00 87.19 111 LEU A O 1
ATOM 892 N N . ALA A 1 112 ? -2.681 -6.758 -8.604 1.00 87.69 112 ALA A N 1
ATOM 893 C CA . ALA A 1 112 ? -2.977 -5.330 -8.572 1.00 87.69 112 ALA A CA 1
ATOM 894 C C . ALA A 1 112 ? -4.352 -5.072 -7.945 1.00 87.69 112 ALA A C 1
ATOM 896 O O . ALA A 1 112 ? -5.343 -5.710 -8.306 1.00 87.69 112 ALA A O 1
ATOM 897 N N . VAL A 1 113 ? -4.400 -4.145 -6.994 1.00 88.00 113 VAL A N 1
ATOM 898 C CA . VAL A 1 113 ? -5.603 -3.799 -6.238 1.00 88.00 113 VAL A CA 1
ATOM 899 C C .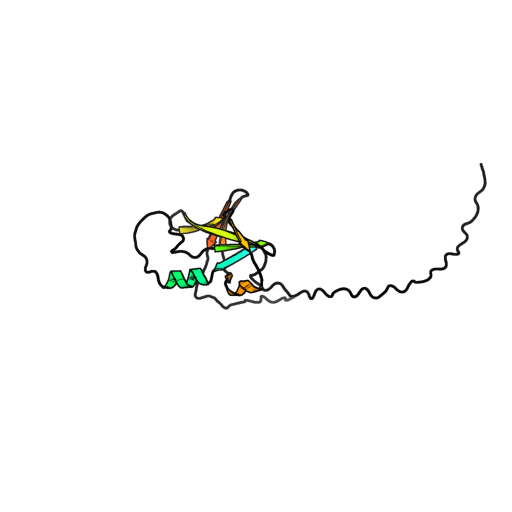 VAL A 1 113 ? -5.820 -2.299 -6.221 1.00 88.00 113 VAL A C 1
ATOM 901 O O . VAL A 1 113 ? -4.876 -1.510 -6.238 1.00 88.00 113 VAL A O 1
ATOM 904 N N . GLN A 1 114 ? -7.087 -1.910 -6.142 1.00 88.06 114 GLN A N 1
ATOM 905 C CA . GLN A 1 114 ? -7.459 -0.520 -5.947 1.00 88.06 114 GLN A CA 1
ATOM 906 C C . GLN A 1 114 ? -7.499 -0.190 -4.458 1.00 88.06 114 GLN A C 1
ATOM 908 O O . GLN A 1 114 ? -7.879 -1.010 -3.616 1.00 88.06 114 GLN A O 1
ATOM 913 N N . VAL A 1 115 ? -7.102 1.034 -4.124 1.00 90.56 115 VAL A N 1
ATOM 914 C CA . VAL A 1 115 ? -7.140 1.539 -2.754 1.00 90.56 115 VAL A CA 1
ATOM 915 C C . VAL A 1 115 ? -7.624 2.981 -2.735 1.00 90.56 115 VAL A C 1
ATOM 917 O O . VAL A 1 115 ? -7.406 3.736 -3.680 1.00 90.56 115 VAL A O 1
ATOM 920 N N . THR A 1 116 ? -8.224 3.380 -1.620 1.00 91.31 116 THR A N 1
ATOM 921 C CA . THR A 1 116 ? -8.639 4.758 -1.366 1.00 91.31 116 THR A CA 1
ATOM 922 C C . THR A 1 116 ? -7.730 5.370 -0.312 1.00 91.31 116 THR A C 1
ATOM 924 O O . THR A 1 116 ? -7.682 4.903 0.826 1.00 91.31 116 THR A O 1
ATOM 927 N N . PHE A 1 117 ? -7.019 6.443 -0.652 1.00 91.31 117 PHE A N 1
ATOM 928 C CA . PHE A 1 117 ? -6.190 7.169 0.309 1.00 91.31 117 PHE A CA 1
ATOM 929 C C . PHE A 1 117 ? -7.070 7.885 1.339 1.00 91.31 117 PHE A C 1
ATOM 931 O O . PHE A 1 117 ? -7.892 8.730 0.993 1.00 91.31 117 PHE A O 1
ATOM 938 N N . LYS A 1 118 ? -6.899 7.549 2.620 1.00 92.62 118 LYS A N 1
ATOM 939 C CA . LYS A 1 118 ? -7.562 8.241 3.739 1.00 92.62 118 LYS A CA 1
ATOM 940 C C . LYS A 1 118 ? -6.659 9.307 4.342 1.00 92.62 118 LYS A C 1
ATOM 942 O O . LYS A 1 118 ? -7.135 10.362 4.743 1.00 92.62 118 LYS A O 1
ATOM 947 N N . VAL A 1 119 ? -5.362 9.017 4.430 1.00 92.88 119 VAL A N 1
ATOM 948 C CA . VAL A 1 119 ? -4.341 9.937 4.941 1.00 92.88 119 VAL A CA 1
ATOM 949 C C . VAL A 1 119 ? -3.098 9.784 4.082 1.00 92.88 119 VAL A C 1
ATOM 951 O O . VAL A 1 119 ? -2.649 8.666 3.844 1.00 92.88 119 VAL A O 1
ATOM 954 N N . GLN A 1 120 ? -2.518 10.893 3.646 1.00 90.81 120 GLN A N 1
ATOM 955 C CA . GLN A 1 120 ? -1.220 10.909 2.986 1.00 90.81 120 GLN A CA 1
ATOM 956 C C . GLN A 1 120 ? -0.406 12.056 3.579 1.00 90.81 120 GLN A C 1
ATOM 958 O O . GLN A 1 120 ? -0.673 13.225 3.317 1.00 90.81 120 GLN A O 1
ATOM 963 N N . SER A 1 121 ? 0.562 11.708 4.419 1.00 88.38 121 SER A N 1
ATOM 964 C CA . SER A 1 121 ? 1.452 12.644 5.101 1.00 88.38 121 SER A CA 1
ATOM 965 C C . SER A 1 121 ? 2.892 12.158 5.001 1.00 88.38 121 SER A C 1
ATOM 967 O O . SER A 1 121 ? 3.156 10.979 4.774 1.00 88.38 121 SER A O 1
ATOM 969 N N . ARG A 1 122 ? 3.851 13.053 5.260 1.00 82.56 122 ARG A N 1
ATOM 970 C CA . ARG A 1 122 ? 5.282 12.697 5.287 1.00 82.56 122 ARG A CA 1
ATOM 971 C C . ARG A 1 122 ? 5.622 11.634 6.345 1.00 82.56 122 ARG A C 1
ATOM 973 O O . ARG A 1 122 ? 6.615 10.934 6.203 1.00 82.56 122 ARG A O 1
ATOM 980 N N . GLN A 1 123 ? 4.829 11.551 7.414 1.00 82.94 123 GLN A N 1
ATOM 981 C CA . GLN A 1 123 ? 5.046 10.618 8.526 1.00 82.94 123 GLN A CA 1
ATOM 982 C C . G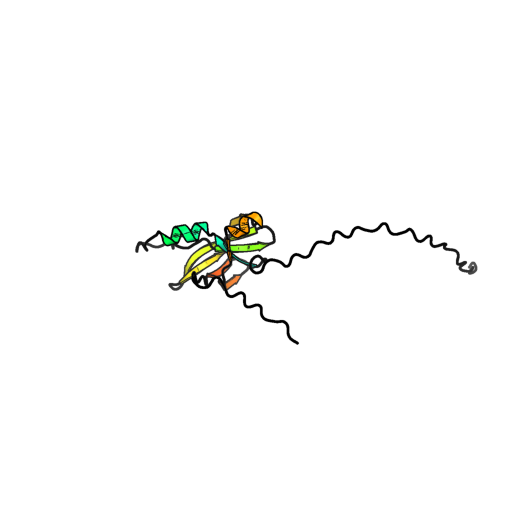LN A 1 123 ? 4.329 9.277 8.333 1.00 82.94 123 GLN A C 1
ATOM 984 O O . GLN A 1 123 ? 4.832 8.248 8.773 1.00 82.94 123 GLN A O 1
ATOM 989 N N . GLU A 1 124 ? 3.158 9.277 7.694 1.00 86.88 124 GLU A N 1
ATOM 990 C CA . GLU A 1 124 ? 2.371 8.069 7.470 1.00 86.88 124 GLU A CA 1
ATOM 991 C C . GLU A 1 124 ? 1.414 8.223 6.288 1.00 86.88 124 GLU A C 1
ATOM 993 O O . GLU A 1 124 ? 0.875 9.300 6.028 1.00 86.88 124 GLU A O 1
ATOM 998 N N . THR A 1 125 ? 1.178 7.115 5.594 1.00 92.50 125 THR A N 1
ATOM 999 C CA . THR A 1 125 ? 0.141 6.981 4.573 1.00 92.50 125 THR A CA 1
ATOM 1000 C C . THR A 1 125 ? -0.825 5.888 5.004 1.00 92.50 125 THR A C 1
ATOM 1002 O O . THR A 1 125 ? -0.403 4.786 5.350 1.00 92.50 125 THR A O 1
ATOM 1005 N N . ILE A 1 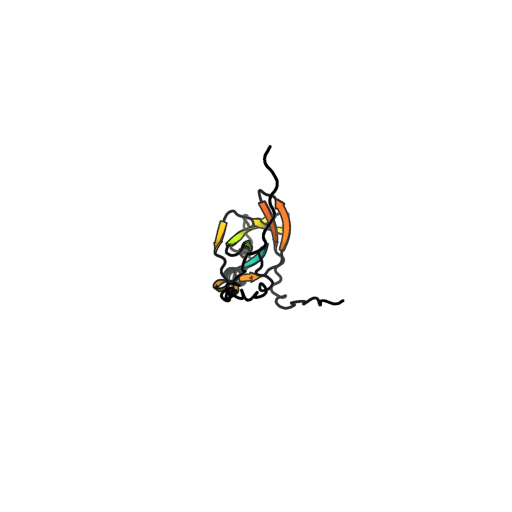126 ? -2.119 6.191 4.996 1.00 93.62 126 ILE A N 1
ATOM 1006 C CA . ILE A 1 126 ? -3.196 5.266 5.337 1.00 93.62 126 ILE A CA 1
ATOM 1007 C C . ILE A 1 126 ? -4.112 5.119 4.129 1.00 93.62 126 ILE A C 1
ATOM 1009 O O . ILE A 1 126 ? -4.629 6.113 3.611 1.00 93.62 126 ILE A O 1
ATOM 1013 N N . VAL A 1 127 ? -4.359 3.877 3.730 1.00 93.19 127 VAL A N 1
ATOM 1014 C CA . VAL A 1 127 ? -5.228 3.533 2.605 1.00 93.19 127 VAL A CA 1
ATOM 1015 C C . VAL A 1 127 ? -6.293 2.521 3.018 1.00 93.19 127 VAL A C 1
ATOM 1017 O O . VAL A 1 127 ? -6.085 1.693 3.900 1.00 93.19 127 VAL A O 1
ATOM 1020 N N . GLU A 1 128 ? -7.455 2.600 2.391 1.00 91.31 128 GLU A N 1
ATOM 1021 C CA . GLU A 1 128 ? -8.532 1.618 2.485 1.00 91.31 128 GLU A CA 1
ATOM 1022 C C . GLU A 1 128 ? -8.441 0.705 1.263 1.00 91.31 128 GLU A C 1
ATOM 1024 O O . GLU A 1 128 ? -8.427 1.189 0.134 1.00 91.31 128 GLU A O 1
ATOM 1029 N N . LEU A 1 129 ? -8.327 -0.602 1.480 1.00 89.06 129 LEU A N 1
ATOM 1030 C CA . LEU A 1 129 ? -8.213 -1.577 0.400 1.00 89.06 129 LEU A CA 1
ATOM 1031 C C . LEU A 1 129 ? -9.595 -1.871 -0.194 1.00 89.06 129 LEU A C 1
ATOM 1033 O O . LEU A 1 129 ? -10.473 -2.360 0.513 1.00 89.06 129 LEU A O 1
ATOM 1037 N N . HIS A 1 130 ? -9.753 -1.644 -1.496 1.00 83.94 130 HIS A N 1
ATOM 1038 C CA . HIS A 1 130 ? -10.921 -2.059 -2.270 1.00 83.94 130 HIS A CA 1
ATOM 1039 C C . HIS A 1 130 ? -10.542 -3.295 -3.077 1.00 83.94 130 HIS A C 1
ATOM 1041 O O . HIS A 1 130 ? -10.204 -3.225 -4.257 1.00 83.94 130 HIS A O 1
ATOM 1047 N N . PHE A 1 131 ? -10.534 -4.439 -2.399 1.00 76.56 131 PHE A N 1
ATOM 1048 C CA . PHE A 1 131 ? -10.292 -5.717 -3.045 1.00 76.56 131 PHE A CA 1
ATOM 1049 C C . PHE A 1 131 ? -11.601 -6.485 -3.165 1.00 76.56 131 PHE A C 1
ATOM 1051 O O . PHE A 1 131 ? -12.118 -7.008 -2.178 1.00 76.56 131 PHE A O 1
ATOM 1058 N N . ASP A 1 132 ? -12.106 -6.555 -4.391 1.00 64.12 132 ASP A N 1
ATOM 1059 C CA . ASP A 1 132 ? -13.241 -7.389 -4.742 1.00 64.12 132 ASP A CA 1
ATOM 1060 C C . ASP A 1 132 ? -12.697 -8.646 -5.447 1.00 64.12 132 ASP A C 1
ATOM 1062 O O . ASP A 1 132 ? -12.225 -8.550 -6.585 1.00 64.12 132 ASP A O 1
ATOM 1066 N N . PRO A 1 133 ? -12.695 -9.831 -4.801 1.00 56.91 133 PRO A N 1
ATOM 1067 C CA . PRO A 1 133 ? -12.138 -11.058 -5.385 1.00 56.91 133 PRO A CA 1
ATOM 1068 C C . PRO A 1 133 ? -12.871 -11.516 -6.659 1.00 56.91 133 PRO A C 1
ATOM 1070 O O . PRO A 1 133 ? -12.436 -12.463 -7.310 1.00 56.91 133 PRO A O 1
ATOM 1073 N N . THR A 1 134 ? -13.977 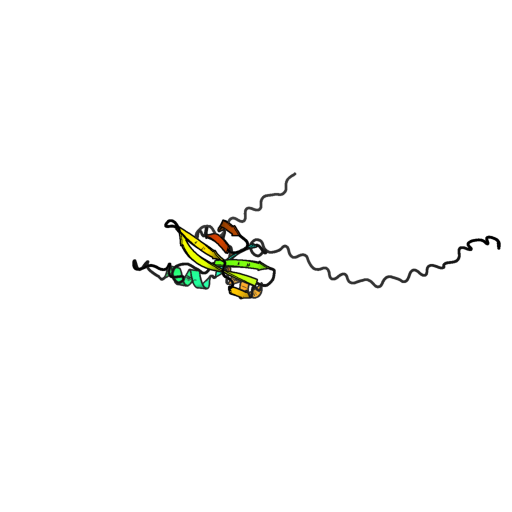-10.857 -6.997 1.00 53.31 134 THR A N 1
ATOM 1074 C CA . THR A 1 134 ? -14.878 -11.129 -8.116 1.00 53.31 134 THR A CA 1
ATOM 1075 C C . THR A 1 134 ? -14.664 -10.231 -9.340 1.00 53.31 134 THR A C 1
ATOM 1077 O O . THR A 1 134 ? -15.190 -10.561 -10.396 1.00 53.31 134 THR A O 1
ATOM 1080 N N . GLN A 1 135 ? -13.882 -9.144 -9.254 1.00 50.47 135 GLN A N 1
ATOM 1081 C CA . GLN A 1 135 ? -13.785 -8.124 -10.321 1.00 50.47 135 GLN A CA 1
ATOM 1082 C C . GLN A 1 135 ? -12.501 -8.175 -11.173 1.00 50.47 135 GLN A C 1
ATOM 1084 O O . GLN A 1 135 ? -12.086 -7.181 -11.767 1.00 50.47 135 GLN A O 1
ATOM 1089 N N . GLN A 1 136 ? -11.848 -9.334 -11.277 1.00 48.09 136 GLN A N 1
ATOM 1090 C CA . GLN A 1 136 ? -10.674 -9.494 -12.144 1.00 48.09 136 GLN A CA 1
ATOM 1091 C C . GLN A 1 136 ? -11.047 -9.707 -13.616 1.00 48.09 136 GLN A C 1
ATOM 1093 O O . GLN A 1 136 ? -10.852 -10.801 -14.127 1.00 48.09 136 GLN A O 1
ATOM 1098 N N . GLN A 1 137 ? -11.589 -8.686 -14.279 1.00 44.59 137 GLN A N 1
ATOM 1099 C CA . GLN A 1 137 ? -11.506 -8.437 -15.729 1.00 44.59 137 GLN A CA 1
ATOM 1100 C C . GLN A 1 137 ? -12.555 -7.389 -16.100 1.00 44.59 137 GLN A C 1
ATOM 1102 O O . GLN A 1 137 ? -13.647 -7.721 -16.527 1.00 44.59 137 GLN A O 1
ATOM 1107 N N . GLU A 1 138 ? -12.205 -6.116 -15.992 1.00 39.66 138 GLU A N 1
ATOM 1108 C CA . GLU A 1 138 ? -12.682 -5.140 -16.969 1.00 39.66 138 GLU A CA 1
ATOM 1109 C C . GLU A 1 138 ? -11.615 -4.057 -17.070 1.00 39.66 138 GLU A C 1
ATOM 1111 O O . GLU A 1 138 ? -11.607 -3.034 -16.392 1.00 39.66 138 GLU A O 1
ATOM 1116 N N . VAL A 1 139 ? -10.616 -4.370 -17.895 1.00 42.06 139 VAL A N 1
ATOM 1117 C CA . VAL A 1 139 ? -9.751 -3.373 -18.511 1.00 42.06 139 VAL A CA 1
ATOM 1118 C C . VAL A 1 139 ? -10.667 -2.553 -19.415 1.00 42.06 139 VAL A C 1
ATOM 1120 O O . VAL A 1 139 ? -10.822 -2.867 -20.595 1.00 42.06 139 VAL A O 1
ATOM 1123 N N . VAL A 1 140 ? -11.320 -1.534 -18.858 1.00 42.28 140 VAL A N 1
ATOM 1124 C CA . VAL A 1 140 ? -11.944 -0.494 -19.671 1.00 42.28 140 VAL A CA 1
ATOM 1125 C C . VAL A 1 140 ? -10.793 0.339 -20.218 1.00 42.28 140 VAL A C 1
ATOM 1127 O O . VAL A 1 140 ? -10.280 1.258 -19.584 1.00 42.28 140 VAL A O 1
ATOM 1130 N N . LYS A 1 141 ? -10.329 -0.085 -21.397 1.00 46.72 141 LYS A N 1
ATOM 1131 C CA . LYS A 1 141 ? -9.756 0.813 -22.391 1.00 46.72 141 LYS A CA 1
ATOM 1132 C C . LYS A 1 141 ? -10.780 1.929 -22.574 1.00 46.72 141 LYS A C 1
ATOM 1134 O O . LYS A 1 141 ? -11.812 1.677 -23.184 1.00 46.72 141 LYS A O 1
ATOM 1139 N N . GLU A 1 142 ? -10.529 3.115 -22.035 1.00 42.56 142 GLU A N 1
ATOM 1140 C CA . GLU A 1 142 ? -11.278 4.283 -22.483 1.00 42.56 142 GLU A CA 1
ATOM 1141 C C . GLU A 1 142 ? -10.500 4.924 -23.632 1.00 42.56 142 GLU A C 1
ATOM 1143 O O . GLU A 1 142 ? -9.395 5.450 -23.482 1.00 42.56 142 GLU A O 1
ATOM 1148 N N . GLU A 1 143 ? -11.070 4.660 -24.803 1.00 47.56 143 GLU A N 1
ATOM 1149 C CA . GLU A 1 143 ? -10.914 5.275 -26.111 1.00 47.56 143 GLU A CA 1
ATOM 1150 C C . GLU A 1 143 ? -10.341 6.699 -26.107 1.00 47.56 143 GLU A C 1
ATOM 1152 O O . GLU A 1 143 ? -10.822 7.606 -25.433 1.00 47.56 143 GLU A O 1
ATOM 1157 N N . LYS A 1 144 ? -9.330 6.892 -26.958 1.00 42.22 144 LYS A N 1
ATOM 1158 C CA . LYS A 1 144 ? -9.010 8.194 -27.538 1.00 42.22 144 LYS A CA 1
ATOM 1159 C C . LYS A 1 144 ? -10.006 8.452 -28.674 1.00 42.22 144 LYS A C 1
ATOM 1161 O O . LYS A 1 144 ? -9.911 7.785 -29.700 1.00 42.22 144 LYS A O 1
ATOM 1166 N N . GLU A 1 145 ? -10.873 9.435 -28.499 1.00 54.41 145 GLU A N 1
ATOM 1167 C CA . GLU A 1 145 ? -11.575 10.191 -29.549 1.00 54.41 145 GLU A CA 1
ATOM 1168 C C . GLU A 1 145 ? -11.762 11.594 -28.927 1.00 54.41 145 GLU A C 1
ATOM 1170 O O . GLU A 1 145 ? -12.122 11.692 -27.755 1.00 54.41 145 GLU A O 1
ATOM 1175 N N . ASP A 1 146 ? -11.317 12.712 -29.499 1.00 44.75 146 ASP A N 1
ATOM 1176 C CA . ASP A 1 146 ? -11.444 13.248 -30.863 1.00 44.75 146 ASP A CA 1
ATOM 1177 C C . ASP A 1 146 ? -10.244 14.174 -31.180 1.00 44.75 146 ASP A C 1
ATOM 1179 O O . ASP A 1 146 ? -9.778 14.883 -30.249 1.00 44.75 146 ASP A O 1
#